Protein 7C5Z (pdb70)

Solvent-accessible surface area: 9183 Å² total

B-factor: mean 30.19, std 15.92, range [15.85, 117.83]

Radius of gyration: 15.95 Å; Cα contacts (8 Å, |Δi|>4): 279; chains: 2; bounding box: 33×40×51 Å

Secondary structure (DSSP, 8-state):
------S---SSSSTT---EEEEETTEEEEEE---TTS-HHHHHHHH--HHHHHHHHHHT---EEEE-SSS-EEEEEESS--/----BSSSSBT---EEEE-SSEEEEEE---TTS-HHHHHHHH--HHHHHHHHHH----EEE--SSS-EEEEEESS---

Nearest PDB structures (foldseek):
  7c5z-assembly1_A  TM=1.012E+00  e=8.396E-15  Sprivivirus cyprinus
  7c5z-assembly1_B  TM=9.737E-01  e=2.352E-12  Sprivivirus cyprinus
  6sgb-assembly1_FT  TM=4.839E-01  e=8.530E-01  Trypanosoma brucei brucei
  6sgb-assembly1_FU  TM=4.066E-01  e=1.021E+00  Trypanosoma brucei brucei
  8qdx-assembly1_C  TM=4.032E-01  e=2.664E+00  Escherichia coli

Sequence (160 aa):
SWEEESTGIDLGFGPGIVPSVSNHEGGTYVRYNGLGNVDPNYKNLISKRSLIGQIGNKYGYDIDLFDYQGDFLEVFLPHKPSSTGIDLGFGPGIVPSVSNHEGGTYVRYNGLGNVDPNYKNLISKRSLIGQIGNKYGYDIDLFDYQGDFLEVFLPHKPSK

Structure (mmCIF, N/CA/C/O backbone):
data_7C5Z
#
_entry.id   7C5Z
#
_cell.length_a   37.900
_cell.length_b   54.110
_cell.length_c   89.890
_cell.angle_alpha   90.000
_cell.angle_beta   90.000
_cell.angle_gamma   90.000
#
_symmetry.space_group_name_H-M   'P 21 21 21'
#
loop_
_entity.id
_entity.type
_entity.pdbx_description
1 polymer Phosphoprotein
2 water water
#
loop_
_atom_site.group_PDB
_atom_site.id
_atom_site.type_symbol
_atom_site.label_atom_id
_atom_site.label_alt_id
_atom_site.label_comp_id
_atom_site.label_asym_id
_atom_site.label_entity_id
_atom_site.label_seq_id
_atom_site.pdbx_PDB_ins_code
_atom_site.Cartn_x
_atom_site.Cartn_y
_atom_site.Cartn_z
_atom_site.occupancy
_atom_site.B_iso_or_equiv
_atom_site.auth_seq_id
_atom_site.auth_comp_id
_atom_site.auth_asym_id
_atom_site.auth_atom_id
_atom_site.pdbx_PDB_model_num
ATOM 1 N N . SER A 1 1 ? 25.77060 50.37059 5.00904 1.000 85.95468 1 SER A N 1
ATOM 2 C CA . SER A 1 1 ? 26.61076 51.52537 4.71573 1.000 88.83044 1 SER A CA 1
ATOM 3 C C . SER A 1 1 ? 26.80907 52.39554 5.95392 1.000 82.31391 1 SER A C 1
ATOM 4 O O . SER A 1 1 ? 27.78014 53.14662 6.04405 1.000 87.45639 1 SER A O 1
ATOM 7 N N . TRP A 1 2 ? 25.88453 52.29028 6.90596 1.000 71.85798 2 TRP A N 1
ATOM 8 C CA . TRP A 1 2 ? 25.89124 53.11192 8.10752 1.000 65.82462 2 TRP A CA 1
ATOM 9 C C . TRP A 1 2 ? 26.15270 52.24670 9.33190 1.000 66.41098 2 TRP A C 1
ATOM 10 O O . TRP A 1 2 ? 25.68071 51.10823 9.41576 1.000 64.49659 2 TRP A O 1
ATOM 21 N N . GLU A 1 3 ? 26.90144 52.80093 10.28244 1.000 69.79122 3 GLU A N 1
ATOM 22 C CA . GLU A 1 3 ? 27.25339 52.09898 11.50924 1.000 75.28343 3 GLU A CA 1
ATOM 23 C C . GLU A 1 3 ? 27.48702 53.12996 12.60357 1.000 70.62206 3 GLU A C 1
ATOM 24 O O . GLU A 1 3 ? 28.17573 54.12986 12.37819 1.000 68.78374 3 GLU A O 1
ATOM 30 N N . GLU A 1 4 ? 26.90382 52.89491 13.77494 1.000 68.87544 4 GLU A N 1
ATOM 31 C CA . GLU A 1 4 ? 27.03309 53.82402 14.88771 1.000 68.62593 4 GLU A CA 1
ATOM 32 C C . GLU A 1 4 ? 28.25981 53.49673 15.74114 1.000 76.54663 4 GLU A C 1
ATOM 33 O O . GLU A 1 4 ? 28.90132 52.45760 15.59227 1.000 76.78182 4 GLU A O 1
ATOM 39 N N . GLU A 1 5 ? 28.58211 54.41620 16.64396 1.000 82.73251 5 GLU A N 1
ATOM 40 C CA . GLU A 1 5 ? 29.65784 54.22310 17.60346 1.000 91.66449 5 GLU A CA 1
ATOM 41 C C . GLU A 1 5 ? 29.31013 53.07242 18.53891 1.000 86.72872 5 GLU A C 1
ATOM 42 O O . GLU A 1 5 ? 28.20901 53.02100 19.09153 1.000 82.69519 5 GLU A O 1
ATOM 48 N N . SER A 1 6 ? 30.24922 52.15593 18.73568 1.000 88.47956 6 SER A N 1
ATOM 49 C CA . SER A 1 6 ? 30.06848 51.07737 19.70728 1.000 89.46750 6 SER A CA 1
ATOM 50 C C . SER A 1 6 ? 31.23527 51.12041 20.68639 1.000 93.02474 6 SER A C 1
ATOM 51 O O . SER A 1 6 ? 32.16089 50.30668 20.61455 1.000 97.58283 6 SER A O 1
ATOM 54 N N . THR A 1 7 ? 31.18512 52.08695 21.60310 1.000 91.26890 7 THR A N 1
ATOM 55 C CA . THR A 1 7 ? 32.21311 52.26104 22.62143 1.000 91.26415 7 THR A CA 1
ATOM 56 C C . THR A 1 7 ? 31.88150 51.56854 23.93561 1.000 79.08556 7 THR A C 1
ATOM 57 O O . THR A 1 7 ? 32.79260 51.06851 24.60351 1.000 79.60582 7 THR A O 1
ATOM 61 N N . GLY A 1 8 ? 30.60945 51.53382 24.32729 1.000 66.66948 8 GLY A N 1
ATOM 62 C CA . GLY A 1 8 ? 30.21495 50.84704 25.54227 1.000 52.57178 8 GLY A CA 1
ATOM 63 C C . GLY A 1 8 ? 29.28317 51.63530 26.44282 1.000 45.81512 8 GLY A C 1
ATOM 64 O O . GLY A 1 8 ? 29.53360 52.80812 26.74023 1.000 39.22075 8 GLY A O 1
ATOM 65 N N . ILE A 1 9 ? 28.20220 50.99256 26.88999 1.000 33.53537 9 ILE A N 1
ATOM 66 C CA . ILE A 1 9 ? 27.26473 51.63053 27.80703 1.000 32.87161 9 ILE A CA 1
ATOM 67 C C . ILE A 1 9 ? 27.91943 51.78427 29.17384 1.000 32.44176 9 ILE A C 1
ATOM 68 O O . ILE A 1 9 ? 28.52660 50.84127 29.69988 1.000 31.60960 9 ILE A O 1
ATOM 73 N N . ASP A 1 10 ? 27.79501 52.97304 29.76207 1.000 30.44940 10 ASP A N 1
ATOM 74 C CA . ASP A 1 10 ? 28.35675 53.25858 31.07924 1.000 29.09664 10 ASP A CA 1
ATOM 75 C C . ASP A 1 10 ? 27.22758 53.21738 32.10446 1.000 31.12665 10 ASP A C 1
ATOM 76 O O . ASP A 1 10 ? 26.31620 54.05112 32.07265 1.000 32.41938 10 ASP A O 1
ATOM 81 N N . LEU A 1 11 ? 27.29096 52.23982 33.00529 1.000 24.82690 11 LEU A N 1
ATOM 82 C CA . LEU A 1 11 ? 26.35712 52.10507 34.11542 1.000 25.31184 11 LEU A CA 1
ATOM 83 C C . LEU A 1 11 ? 26.83786 52.80607 35.37261 1.000 27.40732 11 LEU A C 1
ATOM 84 O O . LEU A 1 11 ? 26.20333 52.67168 36.42231 1.000 29.90299 11 LEU A O 1
ATOM 89 N N . GLY A 1 12 ? 27.95481 53.51982 35.29988 1.000 29.46956 12 GLY A N 1
ATOM 90 C CA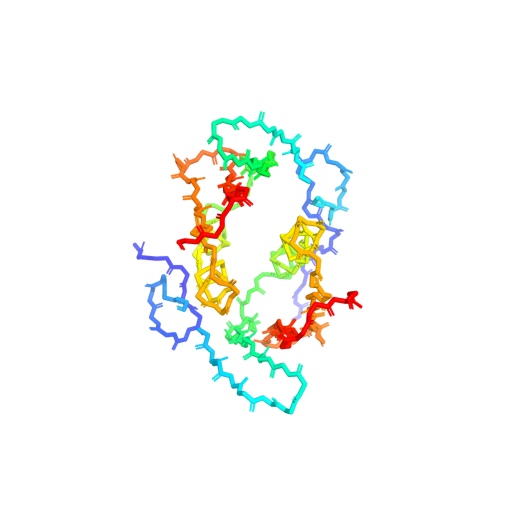 . GLY A 1 12 ? 28.54778 54.15248 36.46615 1.000 29.76061 12 GLY A CA 1
ATOM 91 C C . GLY A 1 12 ? 29.91580 53.62530 36.83197 1.000 32.49652 12 GLY A C 1
ATOM 92 O O . GLY A 1 12 ? 30.52959 54.14730 37.77442 1.000 33.28243 12 GLY A O 1
ATOM 93 N N . PHE A 1 13 ? 30.43958 52.62767 36.12130 1.000 27.44291 13 PHE A N 1
ATOM 94 C CA . PHE A 1 13 ? 31.72361 52.02001 36.45107 1.000 29.48440 13 PHE A CA 1
ATOM 95 C C . PHE A 1 13 ? 32.74295 52.18788 35.33562 1.000 31.55245 13 PHE A C 1
ATOM 96 O O . PHE A 1 13 ? 33.84496 51.63206 35.42561 1.000 35.46267 13 PHE A O 1
ATOM 104 N N . GLY A 1 14 ? 32.40359 52.93018 34.29069 1.000 29.94751 14 GLY A N 1
ATOM 105 C CA . GLY A 1 14 ? 33.23379 53.03472 33.11437 1.000 34.86367 14 GLY A CA 1
ATOM 106 C C . GLY A 1 14 ? 32.56032 52.38930 31.92121 1.000 35.81066 14 GLY A C 1
ATOM 107 O O . GLY A 1 14 ? 31.74803 51.46701 32.06297 1.000 29.00700 14 GLY A O 1
ATOM 108 N N . PRO A 1 15 ? 32.88134 52.86021 30.71701 1.000 35.81092 15 PRO A N 1
ATOM 109 C CA . PRO A 1 15 ? 32.19977 52.34406 29.52000 1.000 32.06660 15 PRO A CA 1
ATOM 110 C C . PRO A 1 15 ? 32.39708 50.84193 29.36249 1.000 34.10425 15 PRO A C 1
ATOM 111 O O . PRO A 1 15 ? 33.51676 50.33189 29.43499 1.000 34.04206 15 PRO A O 1
ATOM 115 N N . GLY A 1 16 ? 31.28518 50.13063 29.17425 1.000 30.34547 16 GLY A N 1
ATOM 116 C CA . GLY A 1 16 ? 31.29358 48.70093 28.94085 1.000 32.21392 16 GLY A CA 1
ATOM 117 C C . GLY A 1 16 ? 31.49080 47.82170 30.16240 1.000 29.95144 16 GLY A C 1
ATOM 118 O O . GLY A 1 16 ? 31.54749 46.59575 30.01300 1.000 34.20470 16 GLY A O 1
ATOM 119 N N . ILE A 1 17 ? 31.58777 48.38674 31.35905 1.000 26.72815 17 ILE A N 1
ATOM 120 C CA . ILE A 1 17 ? 31.88418 47.60784 32.55968 1.000 28.60223 17 ILE A CA 1
ATOM 121 C C . ILE A 1 17 ? 30.59801 47.33576 33.32956 1.000 24.79808 17 ILE A C 1
ATOM 122 O O . ILE A 1 17 ? 29.74562 48.22051 33.48575 1.000 26.01871 17 ILE A O 1
ATOM 127 N N . VAL A 1 18 ? 30.46559 46.10860 33.82545 1.000 24.89913 18 VAL A N 1
ATOM 128 C CA . VAL A 1 18 ? 29.36004 45.70440 34.68450 1.000 24.45768 18 VAL A CA 1
ATOM 129 C C . VAL A 1 18 ? 29.94931 45.31364 36.03046 1.000 23.70508 18 VAL A C 1
ATOM 130 O O . VAL A 1 18 ? 30.85576 44.47380 36.08956 1.000 28.87040 18 VAL A O 1
ATOM 142 N N . PRO A 1 20 ? 28.84323 44.13081 40.07408 1.000 19.94248 20 PRO A N 1
ATOM 143 C CA . PRO A 1 20 ? 27.84759 43.77558 41.08858 1.000 23.14608 20 PRO A CA 1
ATOM 144 C C . PRO A 1 20 ? 28.18535 44.39125 42.44012 1.000 19.93540 20 PRO A C 1
ATOM 145 O O . PRO A 1 20 ? 29.32375 44.77512 42.70156 1.000 20.89268 20 PRO A O 1
ATOM 149 N N . SER A 1 21 ? 27.15676 44.51533 43.28285 1.000 19.06839 21 SER A N 1
ATOM 150 C CA . SER A 1 21 ? 27.29043 44.88815 44.68886 1.000 20.18651 21 SER A CA 1
ATOM 151 C C . SER A 1 21 ? 26.74284 43.72144 45.49690 1.000 19.84978 21 SER A C 1
ATOM 152 O O . SER A 1 21 ? 25.60820 43.29330 45.26780 1.000 21.46317 21 SER A O 1
ATOM 155 N N . VAL A 1 22 ? 27.54815 43.18592 46.41298 1.000 17.08522 22 VAL A N 1
ATOM 156 C CA . VAL A 1 22 ? 27.25613 41.91321 47.06379 1.000 17.43582 22 VAL A CA 1
ATOM 157 C C . VAL A 1 22 ? 27.03730 42.13080 48.55689 1.000 20.12287 22 VAL A C 1
ATOM 158 O O . VAL A 1 22 ? 27.87779 42.73540 49.23668 1.000 19.98446 22 VAL A O 1
ATOM 162 N N . SER A 1 23 ? 25.93212 41.60722 49.07892 1.000 18.67952 23 SER A N 1
ATOM 163 C CA . SER A 1 23 ? 25.66161 41.66964 50.51197 1.000 18.52936 23 SER A CA 1
ATOM 164 C C . SER A 1 23 ? 25.08194 40.34089 50.96961 1.000 21.11379 23 SER A C 1
ATOM 165 O O . SER A 1 23 ? 24.69749 39.49560 50.15808 1.000 21.52537 23 SER A O 1
ATOM 168 N N . ASN A 1 24 ? 25.01292 40.15373 52.28957 1.000 21.54791 24 ASN A N 1
ATOM 169 C CA . ASN A 1 24 ? 24.49301 38.92320 52.86568 1.000 21.44243 24 ASN A CA 1
ATOM 170 C C . ASN A 1 24 ? 23.41647 39.26985 53.87454 1.000 24.17097 24 ASN A C 1
ATOM 171 O O . ASN A 1 24 ? 23.62484 40.12232 54.74288 1.000 27.71424 24 ASN A O 1
ATOM 176 N N . HIS A 1 25 ? 22.26088 38.62512 53.73308 1.000 23.70198 25 HIS A N 1
ATOM 177 C CA . HIS A 1 25 ? 21.12248 38.88233 54.60498 1.000 31.80617 25 HIS A CA 1
ATOM 178 C C . HIS A 1 25 ? 20.40608 37.57310 54.89695 1.000 40.14263 25 HIS A C 1
ATOM 179 O O . HIS A 1 25 ? 21.03292 36.50754 54.90318 1.000 43.81629 25 HIS A O 1
ATOM 186 N N . GLU A 1 26 ? 19.09288 37.65596 55.12714 1.000 45.92358 26 GLU A N 1
ATOM 187 C CA . GLU A 1 26 ? 18.23692 36.52670 55.47986 1.000 41.78193 26 GLU A CA 1
ATOM 188 C C . GLU A 1 26 ? 18.42057 35.30981 54.57947 1.000 32.33152 26 GLU A C 1
ATOM 189 O O . GLU A 1 26 ? 17.70406 35.15248 53.58508 1.000 45.23304 26 GLU A O 1
ATOM 195 N N . GLY A 1 27 ? 19.35729 34.43353 54.92855 1.000 28.14855 27 GLY A N 1
ATOM 196 C CA . GLY A 1 27 ? 19.45090 33.14716 54.26955 1.000 28.91421 27 GLY A CA 1
ATOM 197 C C . GLY A 1 27 ? 20.17834 33.12187 52.94269 1.000 25.35243 27 GLY A C 1
ATOM 198 O O . GLY A 1 27 ? 20.18751 32.07068 52.28498 1.000 24.11437 27 GLY A O 1
ATOM 199 N N . GLY A 1 28 ? 20.78768 34.22642 52.51952 1.000 25.09319 28 GLY A N 1
ATOM 200 C CA . GLY A 1 28 ? 21.54215 34.14093 51.28113 1.000 20.74930 28 GLY A CA 1
ATOM 201 C C . GLY A 1 28 ? 22.35093 35.38738 50.98692 1.000 20.24915 28 GLY A C 1
ATOM 202 O O . GLY A 1 28 ? 22.39709 36.34277 51.76685 1.000 21.62514 28 GLY A O 1
ATOM 203 N N . THR A 1 29 ? 23.00528 35.34067 49.83573 1.000 19.67572 29 THR A N 1
ATOM 204 C CA . THR A 1 29 ? 23.76023 36.45595 49.29183 1.000 17.24127 29 THR A CA 1
ATOM 205 C C . THR A 1 29 ? 22.91118 37.16233 48.24784 1.000 19.18489 29 THR A C 1
ATOM 206 O O . THR A 1 29 ? 22.33556 36.51293 47.36411 1.000 19.80161 29 THR A O 1
ATOM 210 N N . TYR A 1 30 ? 22.84558 38.48165 48.34186 1.000 17.52950 30 TYR A N 1
ATOM 211 C CA . TYR A 1 30 ? 22.15279 39.29028 47.35125 1.000 16.52626 30 TYR A CA 1
ATOM 212 C C . TYR A 1 30 ? 23.17855 39.97318 46.46131 1.000 18.92728 30 TYR A C 1
ATOM 213 O O . TYR A 1 30 ? 24.12020 40.60504 46.96434 1.000 19.78046 30 TYR A O 1
ATOM 222 N N . VAL A 1 31 ? 22.99062 39.84867 45.14890 1.000 16.89932 31 VAL A N 1
ATOM 223 C CA . VAL A 1 31 ? 23.88814 40.41600 44.14552 1.000 15.85352 31 VAL A CA 1
ATOM 224 C C . VAL A 1 31 ? 23.08264 41.44599 43.37038 1.000 19.21742 31 VAL A C 1
ATOM 225 O O . VAL A 1 31 ? 22.18525 41.07488 42.60387 1.000 20.32449 31 VAL A O 1
ATOM 229 N N . ARG A 1 32 ? 23.39056 42.72599 43.55967 1.000 16.78688 32 ARG A N 1
ATOM 230 C CA . ARG A 1 32 ? 22.61994 43.80135 42.95490 1.000 17.38789 32 ARG A CA 1
ATOM 231 C C . ARG A 1 32 ? 23.41009 44.46733 41.83844 1.000 19.24720 32 ARG A C 1
ATOM 232 O O . ARG A 1 32 ? 24.55632 44.89236 42.04519 1.000 19.47583 32 ARG A O 1
ATOM 240 N N . TYR A 1 33 ? 22.79213 44.56221 40.66602 1.000 16.69584 33 TYR A N 1
ATOM 241 C CA . TYR A 1 33 ? 23.34098 45.25060 39.49450 1.000 16.04826 33 TYR A CA 1
ATOM 242 C C . TYR A 1 33 ? 22.66650 46.61631 39.40349 1.000 18.88975 33 TYR A C 1
ATOM 243 O O . TYR A 1 33 ? 21.52646 46.72629 38.94697 1.000 19.04931 33 TYR A O 1
ATOM 252 N N . ASN A 1 34 ? 23.37897 47.65333 39.83795 1.000 18.39490 34 ASN A N 1
ATOM 253 C CA . ASN A 1 34 ? 22.88019 49.02193 39.84727 1.000 18.63970 34 ASN A CA 1
ATOM 254 C C . ASN A 1 34 ? 23.22204 49.74168 38.54970 1.000 19.33372 34 ASN A C 1
ATOM 255 O O . ASN A 1 34 ? 23.97394 49.24953 37.70481 1.000 20.70360 34 ASN A O 1
ATOM 260 N N . GLY A 1 35 ? 22.65491 50.92965 38.40070 1.000 21.04433 35 GLY A N 1
ATOM 261 C CA . GLY A 1 35 ? 23.04263 51.80475 37.30950 1.000 21.64570 35 GLY A CA 1
ATOM 262 C C . GLY A 1 35 ? 22.31200 51.59438 36.00623 1.000 21.82386 35 GLY A C 1
ATOM 263 O O . GLY A 1 35 ? 22.80816 52.03045 34.95919 1.000 21.24708 35 GLY A O 1
ATOM 264 N N . LEU A 1 36 ? 21.13884 50.96685 36.03286 1.000 20.97145 36 LEU A N 1
ATOM 265 C CA . LEU A 1 36 ? 20.41285 50.58837 34.82692 1.000 22.13600 36 LEU A CA 1
ATOM 266 C C . LEU A 1 36 ? 19.33518 51.59121 34.43576 1.000 22.26249 36 LEU A C 1
ATOM 267 O O . LEU A 1 36 ? 18.55442 51.31008 33.52210 1.000 22.26709 36 LEU A O 1
ATOM 272 N N . GLY A 1 37 ? 19.29392 52.76034 35.07968 1.000 22.07649 37 GLY A N 1
ATOM 273 C CA . GLY A 1 37 ? 18.20673 53.69964 34.82795 1.000 25.19982 37 GLY A CA 1
ATOM 274 C C . GLY A 1 37 ? 18.12949 54.21757 33.39873 1.000 26.46222 37 GLY A C 1
ATOM 275 O O . GLY A 1 37 ? 17.03952 54.53655 32.91198 1.000 28.14641 37 GLY A O 1
ATOM 276 N N . ASN A 1 38 ? 19.26348 54.32557 32.71118 1.000 24.02338 38 ASN A N 1
ATOM 277 C CA . ASN A 1 38 ? 19.27262 54.86020 31.35206 1.000 28.43057 38 ASN A CA 1
ATOM 278 C C . ASN A 1 38 ? 19.40962 53.77856 30.28237 1.000 27.84568 38 ASN A C 1
ATOM 279 O O . ASN A 1 38 ? 19.53583 54.09886 29.09292 1.000 30.62079 38 ASN A O 1
ATOM 284 N N . VAL A 1 39 ? 19.36510 52.50831 30.67733 1.000 24.66808 39 VAL A N 1
ATOM 285 C CA . VAL A 1 39 ? 19.34392 51.40524 29.72488 1.000 25.38003 39 VAL A CA 1
ATOM 286 C C . VAL A 1 39 ? 18.00547 51.40615 28.99377 1.000 25.59159 39 VAL A C 1
ATOM 287 O O . VAL A 1 39 ? 16.94643 51.59565 29.60887 1.000 27.51323 39 VAL A O 1
ATOM 291 N N . ASP A 1 40 ? 18.04831 51.22068 27.67117 1.000 22.63357 40 ASP A N 1
ATOM 292 C CA . ASP A 1 40 ? 16.83685 51.04752 26.87913 1.000 21.29503 40 ASP A CA 1
ATOM 293 C C . ASP A 1 40 ? 15.92855 50.01876 27.55803 1.000 23.46638 40 ASP A C 1
ATOM 294 O O . ASP A 1 40 ? 16.35634 48.87617 27.77776 1.000 21.42754 40 ASP A O 1
ATOM 299 N N . PRO A 1 41 ? 14.69081 50.37850 27.91193 1.000 22.26149 41 PRO A N 1
ATOM 300 C CA . PRO A 1 41 ? 13.87147 49.44351 28.70639 1.000 23.52040 41 PRO A CA 1
ATOM 301 C C . PRO A 1 41 ? 13.54533 48.16192 27.96900 1.000 23.55079 41 PRO A C 1
ATOM 302 O O . PRO A 1 41 ? 13.35067 47.12086 28.61058 1.000 24.14963 41 PRO A O 1
ATOM 306 N N . ASN A 1 42 ? 13.48588 48.19471 26.63610 1.000 22.24112 42 ASN A N 1
ATOM 307 C CA . ASN A 1 42 ? 13.31235 46.96216 25.87545 1.000 23.74783 42 ASN A CA 1
ATOM 308 C C . ASN A 1 42 ? 14.47272 46.00476 26.11189 1.000 23.22143 42 ASN A C 1
ATOM 309 O O . ASN A 1 42 ? 14.27100 44.79436 26.25279 1.000 21.08909 42 ASN A O 1
ATOM 314 N N . TYR A 1 43 ? 15.69378 46.52425 26.17142 1.000 21.82999 43 TYR A N 1
ATOM 315 C CA . TYR A 1 43 ? 16.82754 45.65342 26.44335 1.000 17.96650 43 TYR A CA 1
ATOM 316 C C . TYR A 1 43 ? 16.95161 45.30628 27.92055 1.000 21.19483 43 TYR A C 1
ATOM 317 O O . TYR A 1 43 ? 17.41008 44.20772 28.24983 1.000 19.35022 43 TYR A O 1
ATOM 326 N N . LYS A 1 44 ? 16.57017 46.21042 28.82125 1.000 19.96986 44 LYS A N 1
ATOM 327 C CA . LYS A 1 44 ? 16.55402 45.84121 30.23128 1.000 21.05125 44 LYS A CA 1
ATOM 328 C C . LYS A 1 44 ? 15.62107 44.66103 30.47099 1.000 20.13051 44 LYS A C 1
ATOM 329 O O . LYS A 1 44 ? 15.97627 43.72077 31.20050 1.000 18.21335 44 LYS A O 1
ATOM 335 N N . ASN A 1 45 ? 14.43747 44.67862 29.85096 1.000 22.13357 45 ASN A N 1
ATOM 336 C CA . ASN A 1 45 ? 13.50298 43.56696 30.00580 1.000 20.53489 45 ASN A CA 1
ATOM 337 C C . ASN A 1 45 ? 14.05568 42.27508 29.40157 1.000 20.62022 45 ASN A C 1
ATOM 338 O O . ASN A 1 45 ? 13.86271 41.18817 29.96927 1.000 19.26550 45 ASN A O 1
ATOM 343 N N . LEU A 1 46 ? 14.74349 42.36542 28.26060 1.000 19.14178 46 LEU A N 1
ATOM 344 C CA . LEU A 1 46 ? 15.36137 41.18231 27.66976 1.000 17.95235 46 LEU A CA 1
ATOM 345 C C . LEU A 1 46 ? 16.42549 40.61746 28.59614 1.000 20.71965 46 LEU A C 1
ATOM 346 O O . LEU A 1 46 ? 16.46434 39.40590 28.85058 1.000 19.18572 46 LEU A O 1
ATOM 351 N N . ILE A 1 47 ? 17.27275 41.48565 29.13873 1.000 17.74826 47 ILE A N 1
ATOM 352 C CA . ILE A 1 47 ? 18.32094 41.03055 30.04837 1.000 20.99419 47 ILE A CA 1
ATOM 353 C C . ILE A 1 47 ? 17.71447 40.36719 31.27725 1.000 20.57713 47 ILE A C 1
ATOM 354 O O . ILE A 1 47 ? 18.19037 39.31698 31.72923 1.000 18.33305 47 ILE A O 1
ATOM 359 N N . SER A 1 48 ? 16.64829 40.95330 31.82620 1.000 18.23988 48 SER A N 1
ATOM 360 C CA . SER A 1 48 ? 15.99067 40.36522 32.98012 1.000 18.25815 48 SER A CA 1
ATOM 361 C C . SER A 1 48 ? 15.46789 38.97123 32.65474 1.000 18.76866 48 SER A C 1
ATOM 362 O O . SER A 1 48 ? 15.64490 38.03931 33.45156 1.000 18.28187 48 SER A O 1
ATOM 365 N N . LYS A 1 49 ? 14.88777 38.79529 31.45947 1.000 18.48332 49 LYS A N 1
ATOM 366 C CA . LYS A 1 49 ? 14.32142 37.50157 31.08462 1.000 17.72675 49 LYS A CA 1
ATOM 367 C C . LYS A 1 49 ? 15.41397 36.47096 30.82506 1.000 18.62229 49 LYS A C 1
ATOM 368 O O . LYS A 1 49 ? 15.25924 35.29248 31.17360 1.000 19.59566 49 LYS A O 1
ATOM 390 N N . ARG A 1 52 ? 16.69125 35.50242 34.27281 1.000 17.80742 52 ARG A N 1
ATOM 391 C CA . ARG A 1 52 ? 15.74882 34.61905 34.95100 1.000 18.26593 52 ARG A CA 1
ATOM 392 C C . ARG A 1 52 ? 15.81729 33.20180 34.38906 1.000 21.79592 52 ARG A C 1
ATOM 393 O O . ARG A 1 52 ? 15.79644 32.22043 35.15103 1.000 19.99237 52 ARG A O 1
ATOM 401 N N . SER A 1 53 ? 15.94200 33.07650 33.06480 1.000 18.38404 53 SER A N 1
ATOM 402 C CA . SER A 1 53 ? 16.05363 31.76184 32.43940 1.000 20.59988 53 SER A CA 1
ATOM 403 C C . SER A 1 53 ? 17.33686 31.06772 32.87920 1.000 21.22746 53 SER A C 1
ATOM 404 O O . SER A 1 53 ? 17.32707 29.89180 33.27141 1.000 19.63078 53 SER A O 1
ATOM 407 N N . LEU A 1 54 ? 18.45278 31.78913 32.84239 1.000 17.44555 54 LEU A N 1
ATOM 408 C CA . LEU A 1 54 ? 19.73409 31.18187 33.17458 1.000 20.09397 54 LEU A CA 1
ATOM 409 C C . LEU A 1 54 ? 19.78793 30.74878 34.63464 1.000 20.78333 54 LEU A C 1
ATOM 410 O O . LEU A 1 54 ? 20.24264 29.64109 34.93638 1.000 19.92063 54 LEU A O 1
ATOM 415 N N . ILE A 1 55 ? 19.35328 31.60736 35.56717 1.000 18.94279 55 ILE A N 1
ATOM 416 C CA . ILE A 1 55 ? 19.40553 31.19061 36.97340 1.000 19.56146 55 ILE A CA 1
ATOM 417 C C . ILE A 1 55 ? 18.44107 30.03732 37.23122 1.000 21.79701 55 ILE A C 1
ATOM 418 O O . ILE A 1 55 ? 18.65068 29.24139 38.15379 1.000 22.17537 55 ILE A O 1
ATOM 423 N N . GLY A 1 56 ? 17.36867 29.92729 36.44643 1.000 20.36768 56 GLY A N 1
ATOM 424 C CA . GLY A 1 56 ? 16.50399 28.76301 36.56111 1.000 23.31834 56 GLY A CA 1
ATOM 425 C C . GLY A 1 56 ? 17.21493 27.48040 36.16301 1.000 20.28698 56 GLY A C 1
ATOM 426 O O . GLY A 1 56 ? 17.09574 26.45515 36.84395 1.000 21.79896 56 GLY A O 1
ATOM 427 N N . GLN A 1 57 ? 17.97754 27.52589 35.07409 1.000 19.53695 57 GLN A N 1
ATOM 428 C CA . GLN A 1 57 ? 18.73960 26.36446 34.63781 1.000 19.08409 57 GLN A CA 1
ATOM 429 C C . GLN A 1 57 ? 19.82481 26.02274 35.63973 1.000 21.38437 57 GLN A C 1
ATOM 430 O O . GLN A 1 57 ? 20.04162 24.84828 35.95415 1.000 20.66473 57 GLN A O 1
ATOM 436 N N . ILE A 1 58 ? 20.51087 27.03865 36.16325 1.000 18.88270 58 ILE A N 1
ATOM 437 C CA . ILE A 1 58 ? 21.59407 26.79534 37.10951 1.000 19.51454 58 ILE A CA 1
ATOM 438 C C . ILE A 1 58 ? 21.04342 26.27042 38.43082 1.000 20.63959 58 ILE A C 1
ATOM 439 O O . ILE A 1 58 ? 21.57613 25.31179 39.00679 1.000 21.68948 58 ILE A O 1
ATOM 444 N N . GLY A 1 59 ? 19.98214 26.89433 38.94442 1.000 20.04252 59 GLY A N 1
ATOM 445 C CA . GLY A 1 59 ? 19.41104 26.43702 40.20495 1.000 18.62542 59 GLY A CA 1
ATOM 446 C C . GLY A 1 59 ? 18.84613 25.03154 40.10761 1.000 24.00286 59 GLY A C 1
ATOM 447 O O . GLY A 1 59 ? 18.95417 24.24006 41.05268 1.000 26.21505 59 GLY A O 1
ATOM 448 N N . ASN A 1 60 ? 18.25463 24.69477 38.95923 1.000 23.97472 60 ASN A N 1
ATOM 449 C CA . ASN A 1 60 ? 17.75671 23.33341 38.75661 1.000 26.28931 60 ASN A CA 1
ATOM 450 C C . ASN A 1 60 ? 18.89777 22.32635 38.76844 1.000 26.24090 60 ASN A C 1
ATOM 451 O O . ASN A 1 60 ? 18.79717 21.26325 39.39849 1.000 27.44847 60 ASN A O 1
ATOM 456 N N . LYS A 1 61 ? 19.98793 22.63614 38.06954 1.000 21.87519 61 LYS A N 1
ATOM 457 C CA . LYS A 1 61 ? 21.08727 21.68289 37.95761 1.000 20.96132 61 LYS A CA 1
ATOM 458 C C . LYS A 1 61 ? 21.76809 21.46451 39.29997 1.000 23.69565 61 LYS A C 1
ATOM 459 O O . LYS A 1 61 ? 22.02116 20.32424 39.69721 1.000 25.94704 61 LYS A O 1
ATOM 465 N N . TYR A 1 62 ? 22.07816 22.54354 40.01358 1.000 21.46089 62 TYR A N 1
ATOM 466 C CA . TYR A 1 62 ? 22.91385 22.44193 41.20208 1.000 20.92159 62 TYR A CA 1
ATOM 467 C C . TYR A 1 62 ? 22.11635 22.35495 42.49980 1.000 22.54552 62 TYR A C 1
ATOM 468 O O . TYR A 1 62 ? 22.71178 22.11459 43.55844 1.000 27.22054 62 TYR A O 1
ATOM 477 N N . GLY A 1 63 ? 20.80212 22.54581 42.44787 1.000 21.38177 63 GLY A N 1
ATOM 478 C CA . GLY A 1 63 ? 19.95046 22.34308 43.60471 1.000 23.55391 63 GLY A CA 1
ATOM 479 C C . GLY A 1 63 ? 19.85758 23.50409 44.57143 1.000 23.79442 63 GLY A C 1
ATOM 480 O O . GLY A 1 63 ? 19.80524 23.28726 45.79058 1.000 26.03339 63 GLY A O 1
ATOM 481 N N . TYR A 1 64 ? 19.81574 24.73923 44.05894 1.000 21.73065 64 TYR A N 1
ATOM 482 C CA . TYR A 1 64 ? 19.63689 25.94268 44.85551 1.000 22.32818 64 TYR A CA 1
ATOM 483 C C . TYR A 1 64 ? 18.48024 26.74616 44.28718 1.000 20.49541 64 TYR A C 1
ATOM 484 O O . TYR A 1 64 ? 18.33119 26.83505 43.06299 1.000 24.13524 64 TYR A O 1
ATOM 493 N N . ASP A 1 65 ? 17.67881 27.33367 45.17329 1.000 22.20187 65 ASP A N 1
ATOM 494 C CA . ASP A 1 65 ? 16.53157 28.15580 44.76617 1.000 22.95650 65 ASP A CA 1
ATOM 495 C C . ASP A 1 65 ? 16.98620 29.59535 44.50419 1.000 21.22850 65 ASP A C 1
ATOM 496 O O . ASP A 1 65 ? 16.65036 30.53485 45.22264 1.000 23.59994 65 ASP A O 1
ATOM 501 N N . ILE A 1 66 ? 17.80243 29.75056 43.46153 1.000 21.44122 66 ILE A N 1
ATOM 502 C CA . ILE A 1 66 ? 18.24014 31.08201 43.04058 1.000 19.85512 66 ILE A CA 1
ATOM 503 C C . ILE A 1 66 ? 17.05179 31.84911 42.47807 1.000 19.88373 66 ILE A C 1
ATOM 504 O O . ILE A 1 66 ? 16.23623 31.28727 41.73567 1.000 22.64978 66 ILE A O 1
ATOM 509 N N . ASP A 1 67 ? 16.92922 33.13496 42.83714 1.000 17.06756 67 ASP A N 1
ATOM 510 C CA . ASP A 1 67 ? 15.79527 33.92473 42.35702 1.000 18.73821 67 ASP A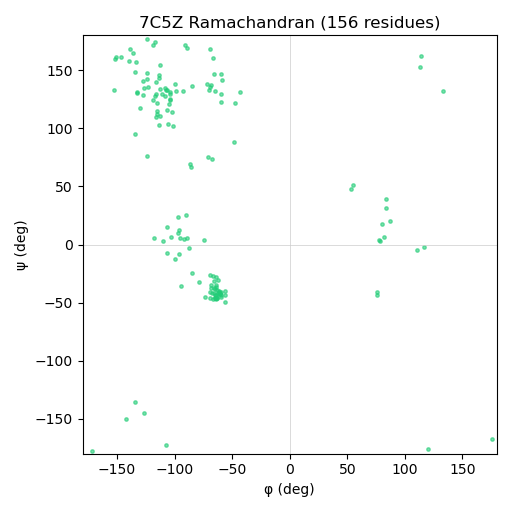 CA 1
ATOM 511 C C . ASP A 1 67 ? 16.24595 35.30326 41.89323 1.000 18.91048 67 ASP A C 1
ATOM 512 O O . ASP A 1 67 ? 17.34538 35.76641 42.20136 1.000 19.90865 67 ASP A O 1
ATOM 517 N N . LEU A 1 68 ? 15.35830 35.96566 41.16123 1.000 19.18232 68 LEU A N 1
ATOM 518 C CA . LEU A 1 68 ? 15.61638 37.27551 40.58762 1.000 17.99138 68 LEU A CA 1
ATOM 519 C C . LEU A 1 68 ? 14.55269 38.24138 41.08063 1.000 19.53055 68 LEU A C 1
ATOM 520 O O . LEU A 1 68 ? 13.36268 37.89827 41.10182 1.000 19.92662 68 LEU A O 1
ATOM 525 N N . PHE A 1 69 ? 14.98382 39.43639 41.48336 1.000 17.32495 69 PHE A N 1
ATOM 526 C CA . PHE A 1 69 ? 14.08625 40.50970 41.90516 1.000 16.94504 69 PHE A CA 1
ATOM 527 C C . PHE A 1 69 ? 14.20847 41.66695 40.92018 1.000 18.77413 69 PHE A C 1
ATOM 528 O O . PHE A 1 69 ? 15.27698 42.28498 40.79847 1.000 18.61242 69 PHE A O 1
ATOM 536 N N . ASP A 1 70 ? 13.11680 41.94367 40.21138 1.000 19.38278 70 ASP A N 1
ATOM 537 C CA . ASP A 1 70 ? 13.05194 42.98180 39.18907 1.000 19.13954 70 ASP A CA 1
ATOM 538 C C . ASP A 1 70 ? 11.82373 43.83102 39.48761 1.000 20.20627 70 ASP A C 1
ATOM 539 O O . ASP A 1 70 ? 10.70641 43.30375 39.51039 1.000 20.39592 70 ASP A O 1
ATOM 544 N N . TYR A 1 71 ? 12.02969 45.12147 39.78273 1.000 17.98489 71 TYR A N 1
ATOM 545 C CA . TYR A 1 71 ? 10.92636 46.03876 40.06260 1.000 18.05622 71 TYR A CA 1
ATOM 546 C C . TYR A 1 71 ? 10.68708 47.01314 38.91821 1.000 21.11503 71 TYR A C 1
ATOM 547 O O . TYR A 1 71 ? 10.00420 48.02700 39.11020 1.000 22.60036 71 TYR A O 1
ATOM 556 N N . GLN A 1 72 ? 11.25042 46.72853 37.73726 1.000 21.13996 72 GLN A N 1
ATOM 557 C CA . GLN A 1 72 ? 11.21562 47.62504 36.58134 1.000 22.45136 72 GLN A CA 1
ATOM 558 C C . GLN A 1 72 ? 11.72315 49.01944 36.94517 1.000 24.78305 72 GLN A C 1
ATOM 559 O O . GLN A 1 72 ? 11.11905 50.04453 36.61115 1.000 28.93149 72 GLN A O 1
ATOM 565 N N . GLY A 1 73 ? 12.86984 49.04672 37.62192 1.000 21.08710 73 GLY A N 1
ATOM 566 C CA . GLY A 1 73 ? 13.52274 50.27472 38.04091 1.000 21.25873 73 GLY A CA 1
ATOM 567 C C . GLY A 1 73 ? 14.96581 50.28546 37.56908 1.000 19.98103 73 GLY A C 1
ATOM 568 O O . GLY A 1 73 ? 15.29379 49.79025 36.48372 1.000 23.96119 73 GLY A O 1
ATOM 569 N N . ASP A 1 74 ? 15.84358 50.86610 38.39010 1.000 19.30397 74 ASP A N 1
ATOM 570 C CA . ASP A 1 74 ? 17.22146 51.07545 37.95787 1.000 20.90318 74 ASP A CA 1
ATOM 571 C C . ASP A 1 74 ? 18.18730 49.98703 38.41743 1.000 21.46793 74 ASP A C 1
ATOM 572 O O . ASP A 1 74 ? 19.40286 50.16787 38.29047 1.000 21.95363 74 ASP A O 1
ATOM 577 N N . PHE A 1 75 ? 17.69408 48.86328 38.92431 1.000 18.44351 75 PHE A N 1
ATOM 578 C CA . PHE A 1 75 ? 18.59094 47.76768 39.27450 1.000 18.33435 75 PHE A CA 1
ATOM 579 C C . PHE A 1 75 ? 17.90313 46.42761 39.03879 1.000 21.24293 75 PHE A C 1
ATOM 580 O O . PHE A 1 75 ? 16.67810 46.33962 38.92450 1.000 18.62058 75 PHE A O 1
ATOM 588 N N . LEU A 1 76 ? 18.72136 45.38229 38.95351 1.000 17.80219 76 LEU A N 1
ATOM 589 C CA . LEU A 1 76 ? 18.27659 43.99195 39.00558 1.000 19.20705 76 LEU A CA 1
ATOM 590 C C . LEU A 1 76 ? 19.03129 43.30712 40.13195 1.000 21.54187 76 LEU A C 1
ATOM 591 O O . LEU A 1 76 ? 20.21459 43.58214 40.34649 1.000 21.14545 76 LEU A O 1
ATOM 596 N N . GLU A 1 77 ? 18.36436 42.41926 40.85699 1.000 17.14219 77 GLU A N 1
ATOM 597 C CA . GLU A 1 77 ? 18.97635 41.80649 42.03027 1.000 17.43553 77 GLU A CA 1
ATOM 598 C C . GLU A 1 77 ? 18.77360 40.29905 42.01219 1.000 21.77719 77 GLU A C 1
ATOM 599 O O . GLU A 1 77 ? 17.65312 39.82246 41.81585 1.000 19.77570 77 GLU A O 1
ATOM 605 N N . VAL A 1 78 ? 19.85263 39.54595 42.21264 1.000 17.75030 78 VAL A N 1
ATOM 606 C CA . VAL A 1 78 ? 19.80343 38.08665 42.24730 1.000 17.43053 78 VAL A CA 1
ATOM 60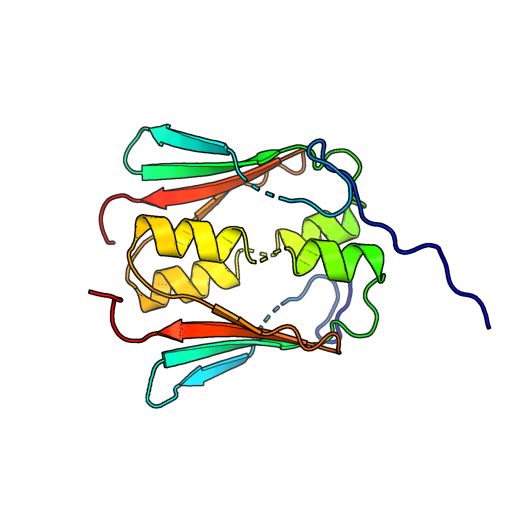7 C C . VAL A 1 78 ? 20.00735 37.62382 43.68643 1.000 20.00345 78 VAL A C 1
ATOM 608 O O . VAL A 1 78 ? 20.88320 38.14294 44.38904 1.000 20.35582 78 VAL A O 1
ATOM 612 N N . PHE A 1 79 ? 19.18158 36.67123 44.13333 1.000 17.35478 79 PHE A N 1
ATOM 613 C CA . PHE A 1 79 ? 19.31274 36.06517 45.45626 1.000 16.35851 79 PHE A CA 1
ATOM 614 C C . PHE A 1 79 ? 19.92272 34.67321 45.32875 1.000 16.72586 79 PHE A C 1
ATOM 615 O O . PHE A 1 79 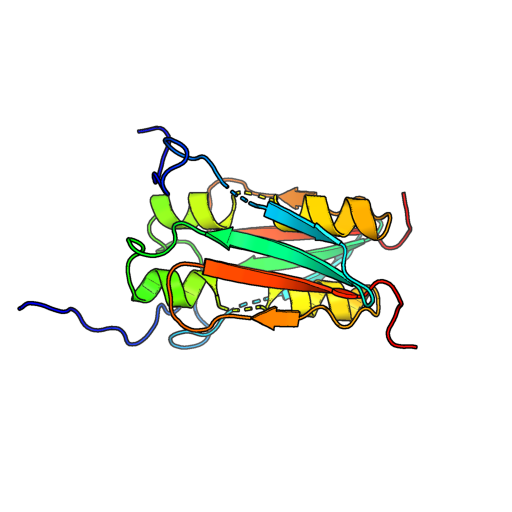? 19.40173 33.81675 44.60220 1.000 18.15047 79 PHE A O 1
ATOM 623 N N . LEU A 1 80 ? 21.02811 34.45891 46.03219 1.000 16.70830 80 LEU A N 1
ATOM 624 C CA . LEU A 1 80 ? 21.72670 33.17801 46.03850 1.000 17.38315 80 LEU A CA 1
ATOM 625 C C . LEU A 1 80 ? 21.61990 32.56744 47.43174 1.000 19.59696 80 LEU A C 1
ATOM 626 O O . LEU A 1 80 ? 22.32945 32.99729 48.35054 1.000 18.65987 80 LEU A O 1
ATOM 631 N N . PRO A 1 81 ? 20.76225 31.57295 47.65268 1.000 18.07551 81 PRO A N 1
ATOM 632 C CA . PRO A 1 81 ? 20.60158 31.03745 49.01341 1.000 19.48151 81 PRO A CA 1
ATOM 633 C C . PRO A 1 81 ? 21.86390 30.34589 49.51611 1.000 21.00809 81 PRO A C 1
ATOM 634 O O . PRO A 1 81 ? 22.60983 29.72804 48.74999 1.000 19.96113 81 PRO A O 1
ATOM 638 N N . HIS A 1 82 ? 22.09240 30.45578 50.83657 1.000 22.22880 82 HIS A N 1
ATOM 639 C CA . HIS A 1 82 ? 23.24473 29.78180 51.42825 1.000 23.72188 82 HIS A CA 1
ATOM 640 C C . HIS A 1 82 ? 23.09564 28.26766 51.34637 1.000 23.47282 82 HIS A C 1
ATOM 641 O O . HIS A 1 82 ? 24.07819 27.55310 51.12261 1.000 26.05935 82 HIS A O 1
ATOM 648 N N . LYS A 1 83 ? 21.87476 27.76592 51.52320 1.000 26.24839 83 LYS A N 1
ATOM 649 C CA . LYS A 1 83 ? 21.67222 26.32608 51.64361 1.000 29.69414 83 LYS A CA 1
ATOM 650 C C . LYS A 1 83 ? 20.89478 25.77631 50.45251 1.000 29.07475 83 LYS A C 1
ATOM 651 O O . LYS A 1 83 ? 20.13684 26.50695 49.81125 1.000 26.85815 83 LYS A O 1
ATOM 657 N N . PRO A 1 84 ? 21.06194 24.49490 50.13337 1.000 28.11066 84 PRO A N 1
ATOM 658 C CA . PRO A 1 84 ? 20.35917 23.91492 48.98264 1.000 27.53031 84 PRO A CA 1
ATOM 659 C C . PRO A 1 84 ? 18.86484 23.80114 49.23889 1.000 30.70440 84 PRO A C 1
ATOM 660 O O . PRO A 1 84 ? 18.37106 23.94474 50.36151 1.000 32.22487 84 PRO A O 1
ATOM 664 N N . SER A 1 85 ? 18.13639 23.51323 48.16601 1.000 27.92188 85 SER A N 1
ATOM 665 C CA . SER A 1 85 ? 16.67860 23.42639 48.25501 1.000 30.63736 85 SER A CA 1
ATOM 666 C C . SER A 1 85 ? 16.25617 22.25182 49.13110 1.000 32.42808 85 SER A C 1
ATOM 667 O O . SER A 1 85 ? 16.91875 21.21907 49.13408 1.000 36.94633 85 SER A O 1
ATOM 670 N N . SER B 1 6 ? 3.55948 46.39709 22.53164 1.000 85.61667 6 SER B N 1
ATOM 671 C CA . SER B 1 6 ? 4.58189 45.40594 22.22081 1.000 79.85807 6 SER B CA 1
ATOM 672 C C . SER B 1 6 ? 4.93346 44.57314 23.44683 1.000 73.66220 6 SER B C 1
ATOM 673 O O . SER B 1 6 ? 5.28973 45.11624 24.49148 1.000 74.57570 6 SER B O 1
ATOM 676 N N . THR B 1 7 ? 4.82870 43.24940 23.31472 1.000 68.88116 7 THR B N 1
ATOM 677 C CA . THR B 1 7 ? 5.25182 42.35769 24.38871 1.000 63.95918 7 THR B CA 1
ATOM 678 C C . THR B 1 7 ? 6.77245 42.25482 24.49790 1.000 54.40402 7 THR B C 1
ATOM 679 O O . THR B 1 7 ? 7.27002 41.47674 25.32176 1.000 52.43805 7 THR B O 1
ATOM 683 N N . GLY B 1 8 ? 7.52014 43.01206 23.70243 1.000 41.10177 8 GLY B N 1
ATOM 684 C CA . GLY B 1 8 ? 8.95496 43.12662 23.87248 1.000 32.23481 8 GLY B CA 1
ATOM 685 C C . GLY B 1 8 ? 9.72345 42.66105 22.65297 1.000 26.17817 8 GLY B C 1
ATOM 686 O O . GLY B 1 8 ? 9.15984 42.30356 21.61275 1.000 28.50767 8 GLY B O 1
ATOM 687 N N . ILE B 1 9 ? 11.05015 42.66741 22.80280 1.000 23.73282 9 ILE B N 1
ATOM 688 C CA . ILE B 1 9 ? 11.93934 42.33195 21.69811 1.000 23.11718 9 ILE B CA 1
ATOM 689 C C . ILE B 1 9 ? 11.65139 40.93143 21.18254 1.000 22.45846 9 ILE B C 1
ATOM 690 O O . ILE B 1 9 ? 11.36450 40.00152 21.95193 1.000 24.42906 9 ILE B O 1
ATOM 695 N N . ASP B 1 10 ? 11.72387 40.77507 19.86310 1.000 21.46210 10 ASP B N 1
ATOM 696 C CA . ASP B 1 10 ? 11.52520 39.48827 19.20882 1.000 24.05779 10 ASP B CA 1
ATOM 697 C C . ASP B 1 10 ? 12.87835 38.98920 18.72995 1.000 25.40446 10 ASP B C 1
ATOM 698 O O . ASP B 1 10 ? 13.50705 39.62238 17.87237 1.000 25.56066 10 ASP B O 1
ATOM 703 N N . LEU B 1 11 ? 13.32498 37.86349 19.29538 1.000 23.01529 11 LEU B N 1
ATOM 704 C CA . LEU B 1 11 ? 14.55814 37.19322 18.90884 1.000 25.79702 11 LEU B CA 1
ATOM 705 C C . LEU B 1 11 ? 14.32442 36.07037 17.90660 1.000 29.46039 11 LEU B C 1
ATOM 706 O O . LEU B 1 11 ? 15.26393 35.33511 17.58503 1.000 33.99213 11 LEU B O 1
ATOM 711 N N . GLY B 1 12 ? 13.09399 35.90980 17.42759 1.000 29.33709 12 GLY B N 1
ATOM 712 C CA . GLY B 1 12 ? 12.73085 34.80056 16.56795 1.000 31.46510 12 GLY B CA 1
ATOM 713 C C . GLY B 1 12 ? 11.81272 33.78095 17.20885 1.000 34.97625 12 GLY B C 1
ATOM 714 O O . GLY B 1 12 ? 11.38670 32.84442 16.52239 1.000 36.69559 12 GLY B O 1
ATOM 715 N N . PHE B 1 13 ? 11.49917 33.91889 18.49769 1.000 30.83305 13 PHE B N 1
ATOM 716 C CA . PHE B 1 13 ? 10.57450 33.02515 19.17914 1.000 31.88143 13 PHE B CA 1
ATOM 717 C C . PHE B 1 13 ? 9.25740 33.69948 19.52830 1.000 30.36190 13 PHE B C 1
ATOM 718 O O . PHE B 1 13 ? 8.39944 33.07225 20.16113 1.000 35.81426 13 PHE B O 1
ATOM 726 N N . GLY B 1 14 ? 9.07553 34.95835 19.14174 1.000 32.79279 14 GLY B N 1
ATOM 727 C CA . GLY B 1 14 ? 7.89069 35.70040 19.49708 1.000 30.71767 14 GLY B CA 1
ATOM 728 C C . GLY B 1 14 ? 8.22781 36.85598 20.41422 1.000 29.76671 14 GLY B C 1
ATOM 729 O O . GLY B 1 14 ? 9.30399 36.90686 21.01781 1.000 26.74009 14 GLY B O 1
ATOM 730 N N . PRO B 1 15 ? 7.31032 37.81359 20.52778 1.000 30.42299 15 PRO B N 1
ATOM 731 C CA . PRO B 1 15 ? 7.56741 39.00702 21.34914 1.000 31.24650 15 PRO B CA 1
ATOM 732 C C . PRO B 1 15 ? 7.84305 38.64820 22.80058 1.000 31.14688 15 PRO B C 1
ATOM 733 O O . PRO B 1 15 ? 7.02654 38.00615 23.47093 1.000 31.75094 15 PRO B O 1
ATOM 737 N N . GLY B 1 16 ? 9.00700 39.07299 23.28447 1.000 23.75154 16 GLY B N 1
ATOM 738 C CA . GLY B 1 16 ? 9.38001 38.91331 24.67042 1.000 27.49348 16 GLY B CA 1
ATOM 739 C C . GLY B 1 16 ? 9.84030 37.52810 25.05912 1.000 26.21613 16 GLY B C 1
ATOM 740 O O . GLY B 1 16 ? 10.11085 37.30169 26.24364 1.000 28.90453 16 GLY B O 1
ATOM 741 N N . ILE B 1 17 ? 9.95062 36.60196 24.11311 1.000 27.05339 17 ILE B N 1
ATOM 742 C CA . ILE B 1 17 ? 10.24386 35.20839 24.43804 1.000 26.52738 17 ILE B CA 1
ATOM 743 C C . ILE B 1 17 ? 11.74657 34.98068 24.38985 1.000 26.17389 17 ILE B C 1
ATOM 744 O O . ILE B 1 17 ? 12.42247 35.38230 23.43308 1.000 24.51441 17 ILE B O 1
ATOM 749 N N . VAL B 1 18 ? 12.26279 34.33603 25.43299 1.000 26.15594 18 VAL B N 1
ATOM 750 C CA . VAL B 1 18 ? 13.63355 33.85419 25.49547 1.000 26.04356 18 VAL B CA 1
ATOM 751 C C . VAL B 1 18 ? 13.56317 32.34296 25.65405 1.000 32.31984 18 VAL B C 1
ATOM 752 O O . VAL B 1 18 ? 12.83938 31.83570 26.52046 1.000 31.27638 18 VAL B O 1
ATOM 764 N N . PRO B 1 20 ? 16.19128 29.17150 25.59326 1.000 22.84169 20 PRO B N 1
ATOM 765 C CA . PRO B 1 20 ? 17.49220 28.52204 25.42771 1.000 20.69417 20 PRO B CA 1
ATOM 766 C C . PRO B 1 20 ? 17.33205 27.07916 24.98682 1.000 21.79843 20 PRO B C 1
ATOM 767 O O . PRO B 1 20 ? 16.28154 26.45962 25.15273 1.000 24.28381 20 PRO B O 1
ATOM 771 N N . SER B 1 21 ? 18.39685 26.54894 24.41403 1.000 19.20538 21 SER B N 1
ATOM 772 C CA . SER B 1 21 ? 18.51290 25.11865 24.18730 1.000 21.50285 21 SER B CA 1
ATOM 773 C C . SER B 1 21 ? 19.53737 24.56150 25.16565 1.000 22.43318 21 SER B C 1
ATOM 774 O O . SER B 1 21 ? 20.62384 25.12849 25.33136 1.000 23.74164 21 SER B O 1
ATOM 777 N N . VAL B 1 22 ? 19.19726 23.45988 25.81229 1.000 18.69341 22 VAL B N 1
ATOM 778 C CA . VAL B 1 22 ? 20.02308 22.88618 26.86480 1.000 18.92415 22 VAL B CA 1
ATOM 779 C C . VAL B 1 22 ? 20.47895 21.50711 26.41900 1.000 22.08317 22 VAL B C 1
ATOM 780 O O . VAL B 1 22 ? 19.64560 20.68020 26.03740 1.000 23.32884 22 VAL B O 1
ATOM 784 N N . SER B 1 23 ? 21.79084 21.25401 26.47029 1.000 20.26783 23 SER B N 1
ATOM 785 C CA . SER B 1 23 ? 22.32629 19.96295 26.02908 1.000 19.89859 23 SER B CA 1
ATOM 786 C C . SER B 1 23 ? 23.34273 19.42143 27.02384 1.000 23.37107 23 SER B C 1
ATOM 787 O O . SER B 1 23 ? 24.06739 20.17662 27.67605 1.000 22.84710 23 SER B O 1
ATOM 790 N N . ASN B 1 24 ? 23.38831 18.09203 27.11556 1.000 21.49146 24 ASN B N 1
ATOM 791 C CA . ASN B 1 24 ? 24.17501 17.36818 28.10435 1.000 23.96539 24 ASN B CA 1
ATOM 792 C C . ASN B 1 24 ? 25.41472 16.80030 27.43548 1.000 24.28614 24 ASN B C 1
ATOM 793 O O . ASN B 1 24 ? 25.30899 16.05972 26.45144 1.000 24.63712 24 ASN B O 1
ATOM 798 N N . HIS B 1 25 ? 26.57772 17.12484 27.97107 1.000 22.74852 25 HIS B N 1
ATOM 799 C CA . HIS B 1 25 ? 27.83254 16.65481 27.41441 1.000 23.37141 25 HIS B CA 1
ATOM 800 C C . HIS B 1 25 ? 28.59942 15.91472 28.50427 1.000 26.44166 25 HIS B C 1
ATOM 801 O O . HIS B 1 25 ? 28.14858 15.81929 29.64092 1.000 24.86917 25 HIS B O 1
ATOM 808 N N . GLU B 1 26 ? 29.75883 15.36163 28.13507 1.000 28.46632 26 GLU B N 1
ATOM 809 C CA . GLU B 1 26 ? 30.48773 14.51807 29.07717 1.000 32.23266 26 GLU B CA 1
ATOM 810 C C . GLU B 1 26 ? 30.89467 15.29430 30.32488 1.000 29.98265 26 GLU B C 1
ATOM 811 O O . GLU B 1 26 ? 30.79572 14.77170 31.44073 1.000 30.50808 26 GLU B O 1
ATOM 817 N N . GLY B 1 27 ? 31.31647 16.54952 30.15970 1.000 25.75819 27 GLY B N 1
ATOM 818 C CA . GLY B 1 27 ? 31.83090 17.33370 31.27147 1.000 27.17173 27 GLY B CA 1
ATOM 819 C C . GLY B 1 27 ? 30.86761 18.32389 31.89917 1.000 26.58205 27 GLY B C 1
ATOM 820 O O . GLY B 1 27 ? 31.13414 18.84795 32.98679 1.000 25.64886 27 GLY B O 1
ATOM 821 N N . GLY B 1 28 ? 29.74494 18.58738 31.24347 1.000 24.39959 28 GLY B N 1
ATOM 822 C CA . GLY B 1 28 ? 28.80047 19.53784 31.79733 1.000 23.94690 28 GLY B CA 1
ATOM 823 C C . GLY B 1 28 ? 27.64132 19.76708 30.85533 1.000 22.24841 28 GLY B C 1
ATOM 824 O O . GLY B 1 28 ? 27.44675 19.03035 29.88830 1.000 22.01579 28 GLY B O 1
ATOM 825 N N . THR B 1 29 ? 26.87564 20.81165 31.16416 1.000 22.83845 29 THR B N 1
ATOM 826 C CA . THR B 1 29 ? 25.65040 21.16831 30.46068 1.000 21.30762 29 THR B CA 1
ATOM 827 C C . THR B 1 29 ? 25.87824 22.48621 29.73619 1.000 19.46656 29 THR B C 1
ATOM 828 O O . THR B 1 29 ? 26.42500 23.42735 30.32534 1.000 22.24418 29 THR B O 1
ATOM 832 N N . TYR B 1 30 ? 25.46815 22.55812 28.47686 1.000 19.24865 30 TYR B N 1
ATOM 833 C CA . TYR B 1 30 ? 25.52661 23.79688 27.71370 1.000 19.58037 30 TYR B CA 1
ATOM 834 C C . TYR B 1 30 ? 24.12760 24.38354 27.62314 1.000 22.35920 30 TYR B C 1
ATOM 835 O O . TYR B 1 30 ? 23.16755 23.66984 27.31208 1.000 21.59563 30 TYR B O 1
ATOM 844 N N . VAL B 1 31 ? 24.01583 25.67790 27.92749 1.000 18.99920 31 VAL B N 1
ATOM 845 C CA . VAL B 1 31 ? 22.77868 26.44352 27.79744 1.000 17.01105 31 VAL B CA 1
ATOM 846 C C . VAL B 1 31 ? 23.01608 27.50419 26.72864 1.000 18.33052 31 VAL B C 1
ATOM 847 O O . VAL B 1 31 ? 23.81035 28.43237 26.93310 1.000 20.35227 31 VAL B O 1
ATOM 851 N N . ARG B 1 32 ? 22.34529 27.37934 25.58522 1.000 17.02017 32 ARG B N 1
ATOM 852 C CA . ARG B 1 32 ? 22.61236 28.23162 24.43509 1.000 17.79172 32 ARG B CA 1
ATOM 853 C C . ARG B 1 32 ? 21.44175 29.17490 24.19593 1.000 20.64314 32 ARG B C 1
ATOM 854 O O . ARG B 1 32 ? 20.28885 28.73432 24.12809 1.000 20.63663 32 ARG B O 1
ATOM 862 N N . TYR B 1 33 ? 21.74986 30.46976 24.05815 1.000 19.87532 33 TYR B N 1
ATOM 863 C CA . TYR B 1 33 ? 20.77620 31.52205 23.75796 1.000 20.32495 33 TYR B CA 1
ATOM 864 C C . TYR B 1 33 ? 21.07840 32.04124 22.36025 1.000 19.45394 33 TYR B C 1
ATOM 865 O O . TYR B 1 33 ? 22.10351 32.70147 22.15670 1.000 21.99571 33 TYR B O 1
ATOM 874 N N . ASN B 1 34 ? 20.19706 31.76068 21.40094 1.000 21.86957 34 ASN B N 1
ATOM 875 C CA . ASN B 1 34 ? 20.43347 32.24751 20.04583 1.000 22.39218 34 ASN B CA 1
ATOM 876 C C . ASN B 1 34 ? 19.47145 33.38175 19.69996 1.000 23.88645 34 ASN B C 1
ATOM 877 O O . ASN B 1 34 ? 18.73876 33.89370 20.55390 1.000 23.59252 34 ASN B O 1
ATOM 882 N N . GLY B 1 35 ? 19.50019 33.79137 18.43417 1.000 24.69907 35 GLY B N 1
ATOM 883 C CA . GLY B 1 35 ? 18.67981 34.89358 17.98117 1.000 27.59050 35 GLY B CA 1
ATOM 884 C C . GLY B 1 35 ? 19.22875 36.25891 18.31355 1.000 27.06553 35 GLY B C 1
ATOM 885 O O . GLY B 1 35 ? 18.48050 37.24291 18.26716 1.000 29.71254 35 GLY B O 1
ATOM 886 N N . LEU B 1 36 ? 20.51271 36.35716 18.64789 1.000 24.83294 36 LEU B N 1
ATOM 887 C CA . LEU B 1 36 ? 21.11159 37.62225 19.05225 1.000 26.62833 36 LEU B CA 1
ATOM 888 C C . LEU B 1 36 ? 21.65270 38.40948 17.86825 1.000 30.57711 36 LEU B C 1
ATOM 889 O O . LEU B 1 36 ? 22.25398 39.46834 18.06887 1.000 31.08403 36 LEU B O 1
ATOM 894 N N . GLY B 1 37 ? 21.42751 37.92684 16.64164 1.000 31.44544 37 GLY B N 1
ATOM 895 C CA . GLY B 1 37 ? 21.99999 38.58184 15.47442 1.000 36.58163 37 GLY B CA 1
ATOM 896 C C . GLY B 1 37 ? 21.50182 40.00175 15.27026 1.000 34.73882 37 GLY B C 1
ATOM 897 O O . GLY B 1 37 ? 22.26821 40.88500 14.87997 1.000 45.06621 37 GLY B O 1
ATOM 898 N N . ASN B 1 38 ? 20.21433 40.24279 15.52143 1.000 34.45677 38 ASN B N 1
ATOM 899 C CA . ASN B 1 38 ? 19.62845 41.56110 15.30539 1.000 43.06759 38 ASN B CA 1
ATOM 900 C C . ASN B 1 38 ? 19.57044 42.39453 16.58189 1.000 38.98986 38 ASN B C 1
ATOM 901 O O . ASN B 1 38 ? 18.74497 43.30813 16.68549 1.000 41.35058 38 ASN B O 1
ATOM 906 N N . VAL B 1 39 ? 20.42251 42.09857 17.54867 1.000 31.94305 39 VAL B N 1
ATOM 907 C CA . VAL B 1 39 ? 20.57954 42.92469 18.73953 1.000 25.77325 39 VAL B CA 1
ATOM 908 C C . VAL B 1 39 ? 21.56087 44.05054 18.43080 1.000 27.16305 39 VAL B C 1
ATOM 909 O O . VAL B 1 39 ? 22.58172 43.84165 17.76757 1.000 28.57665 39 VAL B O 1
ATOM 913 N N . ASP B 1 40 ? 21.21590 45.26901 18.86985 1.000 25.39350 40 ASP B N 1
ATOM 914 C CA . ASP B 1 40 ? 22.05513 46.46645 18.84944 1.000 25.80612 40 ASP B CA 1
ATOM 915 C C . ASP B 1 40 ? 23.47697 46.14380 19.30545 1.000 27.33704 40 ASP B C 1
ATOM 916 O O . ASP B 1 40 ? 23.64445 45.50422 20.34397 1.000 24.29935 40 ASP B O 1
ATOM 921 N N . PRO B 1 41 ? 24.52307 46.56395 18.58042 1.000 25.96303 41 PRO B N 1
ATOM 922 C CA . PRO B 1 41 ? 25.89192 46.20381 19.01194 1.000 28.19316 41 PRO B CA 1
ATOM 923 C C . PRO B 1 41 ? 26.24978 46.62967 20.43562 1.000 27.79561 41 PRO B C 1
ATOM 924 O O . PRO B 1 41 ? 26.90265 45.85990 21.15552 1.000 25.87816 41 PRO B O 1
ATOM 928 N N . ASN B 1 42 ? 25.84559 47.82803 20.87382 1.000 25.69274 42 ASN B N 1
ATOM 929 C CA . ASN B 1 42 ? 26.15459 48.24220 22.24036 1.000 25.72177 42 ASN B CA 1
ATOM 930 C C . ASN B 1 42 ? 25.46445 47.33525 23.25008 1.000 23.81130 42 ASN B C 1
ATOM 931 O O . ASN B 1 42 ? 26.01225 47.04774 24.32353 1.000 24.79290 42 ASN B O 1
ATOM 936 N N . TYR B 1 43 ? 24.25777 46.87206 22.92569 1.000 20.46359 43 TYR B N 1
ATOM 937 C CA . TYR B 1 43 ? 23.53334 46.04244 23.87313 1.000 21.45991 43 TYR B CA 1
ATOM 938 C C . TYR B 1 43 ? 23.93489 44.58421 23.76702 1.000 23.75021 43 TYR B C 1
ATOM 939 O O . TYR B 1 43 ? 23.82253 43.85744 24.76146 1.000 21.99483 43 TYR B O 1
ATOM 948 N N . LYS B 1 44 ? 24.43623 44.14049 22.60804 1.000 21.74614 44 LYS B N 1
ATOM 949 C CA . LYS B 1 44 ? 25.05215 42.81346 22.57576 1.000 22.54031 44 LYS B CA 1
ATOM 950 C C . LYS B 1 44 ? 26.21701 42.75139 23.55107 1.000 23.41673 44 LYS B C 1
ATOM 951 O O . LYS B 1 44 ? 26.37096 41.76458 24.28837 1.000 22.76199 44 LYS B O 1
ATOM 957 N N . ASN B 1 45 ? 27.01399 43.82079 23.61457 1.000 22.33787 45 ASN B N 1
ATOM 958 C CA . ASN B 1 45 ? 28.11161 43.86693 24.57581 1.000 24.47354 45 ASN B CA 1
ATOM 959 C C . ASN B 1 45 ? 27.58631 43.86216 26.01031 1.000 24.18768 45 ASN B C 1
ATOM 960 O O . ASN B 1 45 ? 28.07474 43.10592 26.85853 1.000 23.06879 45 ASN B O 1
ATOM 965 N N . LEU B 1 46 ? 26.57151 44.68146 26.29734 1.000 21.19078 46 LEU B N 1
ATOM 966 C CA . LEU B 1 46 ? 26.00860 44.71419 27.64558 1.000 21.41115 46 LEU B CA 1
ATOM 967 C C . LEU B 1 46 ? 25.43956 43.35930 28.05200 1.000 21.56209 46 LEU B C 1
ATOM 968 O O . LEU B 1 46 ? 25.62731 42.92191 29.19431 1.000 21.32667 46 LEU B O 1
ATOM 973 N N . ILE B 1 47 ? 24.72114 42.68644 27.14431 1.000 19.35711 47 ILE B N 1
ATOM 974 C CA . ILE B 1 47 ? 24.16501 41.37641 27.48028 1.000 21.25401 47 ILE B CA 1
ATOM 975 C C . ILE B 1 47 ? 25.28148 40.41052 27.85040 1.000 21.61690 47 ILE B C 1
ATOM 976 O O . ILE B 1 47 ? 25.19295 39.67428 28.84256 1.000 20.35453 47 ILE B O 1
ATOM 981 N N . SER B 1 48 ? 26.34743 40.39899 27.05269 1.000 19.42660 48 SER B N 1
ATOM 982 C CA . SER B 1 48 ? 27.45062 39.47476 27.30214 1.000 21.20884 48 SER B CA 1
ATOM 983 C C . SER B 1 48 ? 28.13755 39.77917 28.63011 1.000 22.54802 48 SER B C 1
ATOM 984 O O . SER B 1 48 ? 28.41542 38.86348 29.41998 1.000 21.26583 48 SER B O 1
ATOM 987 N N . LYS B 1 49 ? 28.38245 41.06204 28.91696 1.000 21.21045 49 LYS B N 1
ATOM 988 C CA . LYS B 1 49 ? 29.05584 41.43926 30.15837 1.000 22.71253 49 LYS B CA 1
ATOM 989 C C . LYS B 1 49 ? 28.19359 41.15251 31.38442 1.000 21.19450 49 LYS B C 1
ATOM 990 O O . LYS B 1 49 ? 28.71080 40.76623 32.44334 1.000 20.14573 49 LYS B O 1
ATOM 1012 N N . ARG B 1 52 ? 28.24094 37.36344 31.86805 1.000 17.84826 52 ARG B N 1
ATOM 1013 C CA . ARG B 1 52 ? 29.54888 36.95357 32.37765 1.000 19.08737 52 ARG B CA 1
ATOM 1014 C C . ARG B 1 52 ? 29.70005 37.29255 33.85812 1.000 20.23198 52 ARG B C 1
ATOM 1015 O O . ARG B 1 52 ? 30.20524 36.48378 34.65225 1.000 19.72965 52 ARG B O 1
ATOM 1023 N N . SER B 1 53 ? 29.27106 38.48772 34.25694 1.000 19.12495 53 SER B N 1
ATOM 1024 C CA . SER B 1 53 ? 29.34824 38.85784 35.66028 1.000 19.25181 53 SER B CA 1
ATOM 1025 C C . SER B 1 53 ? 28.47058 37.94214 36.51662 1.000 17.87275 53 SER B C 1
ATOM 1026 O O . SER B 1 53 ? 28.90578 37.43435 37.55496 1.000 18.65432 53 SER B O 1
ATOM 1029 N N . LEU B 1 54 ? 27.23069 37.70070 36.07923 1.000 17.01976 54 LEU B N 1
ATOM 1030 C CA . LEU B 1 54 ? 26.31767 36.85159 36.83661 1.000 18.02028 54 LEU B CA 1
ATOM 1031 C C . LEU B 1 54 ? 26.90445 35.46403 37.08315 1.000 18.27943 54 LEU B C 1
ATOM 1032 O O . LEU B 1 54 ? 26.88411 34.96013 38.21827 1.000 17.77747 54 LEU B O 1
ATOM 1037 N N . ILE B 1 55 ? 27.40944 34.81496 36.02771 1.000 18.66611 55 ILE B N 1
ATOM 1038 C CA . ILE B 1 55 ? 27.92821 33.46667 36.24256 1.000 18.43452 55 ILE B CA 1
ATOM 1039 C C . ILE B 1 55 ? 29.20035 33.49574 37.07558 1.000 18.50981 55 ILE B C 1
ATOM 1040 O O . ILE B 1 55 ? 29.49396 32.52624 37.79199 1.000 18.87318 55 ILE B O 1
ATOM 1045 N N . GLY B 1 56 ? 29.95030 34.59900 37.04947 1.000 17.72202 56 GLY B N 1
ATOM 1046 C CA . GLY B 1 56 ? 31.09966 34.70512 37.93368 1.000 18.69267 56 GLY B CA 1
ATOM 1047 C C . GLY B 1 56 ? 30.69302 34.81251 39.39325 1.000 17.81864 56 GLY B C 1
ATOM 1048 O O . GLY B 1 56 ? 31.34276 34.25109 40.28127 1.000 18.18131 56 GLY B O 1
ATOM 1049 N N . GLN B 1 57 ? 29.59812 35.51957 39.66463 1.000 16.70489 57 GLN B N 1
ATOM 1050 C CA . GLN B 1 57 ? 29.10687 35.63464 41.02534 1.000 17.71569 57 GLN B CA 1
ATOM 1051 C C . GLN B 1 57 ? 28.55269 34.30728 41.51435 1.000 17.60984 57 GLN B C 1
ATOM 1052 O O . GLN B 1 57 ? 28.79079 33.91298 42.65989 1.000 18.03890 57 GLN B O 1
ATOM 1058 N N . ILE B 1 58 ? 27.82762 33.58935 40.64809 1.000 17.16965 58 ILE B N 1
ATOM 1059 C CA . ILE B 1 58 ? 27.27994 32.30069 41.05949 1.000 17.21679 58 ILE B CA 1
ATOM 1060 C C . ILE B 1 58 ? 28.40343 31.29785 41.27376 1.000 17.01185 58 ILE B C 1
ATOM 1061 O O . ILE B 1 58 ? 28.38508 30.52376 42.24624 1.000 18.27078 58 ILE B O 1
ATOM 1066 N N . GLY B 1 59 ? 29.40047 31.30262 40.37756 1.000 19.10225 59 GLY B N 1
ATOM 1067 C CA . GLY B 1 59 ? 30.55529 30.42987 40.55395 1.000 20.01811 59 GLY B CA 1
ATOM 1068 C C . GLY B 1 59 ? 31.33596 30.73951 41.82291 1.000 19.58145 59 GLY B C 1
ATOM 1069 O O . GLY B 1 59 ? 31.75932 29.82753 42.53986 1.000 20.99737 59 GLY B O 1
ATOM 1070 N N . ASN B 1 60 ? 31.52263 32.03194 42.12691 1.000 19.36030 60 ASN B N 1
ATOM 1071 C CA . ASN B 1 60 ? 32.17489 32.44555 43.37174 1.000 18.23341 60 ASN B CA 1
ATOM 1072 C C . ASN B 1 60 ? 31.46240 31.87969 44.59303 1.000 19.00407 60 ASN B C 1
ATOM 1073 O O . ASN B 1 60 ? 32.10580 31.43420 45.55492 1.000 21.37807 60 ASN B O 1
ATOM 1078 N N . LYS B 1 61 ? 30.13151 31.92282 44.58879 1.000 18.04796 61 LYS B N 1
ATOM 1079 C CA . LYS B 1 61 ? 29.35697 31.50414 45.75161 1.000 19.24425 61 LYS B CA 1
ATOM 1080 C C . LYS B 1 61 ? 29.36069 29.98606 45.91913 1.000 18.14931 61 LYS B C 1
ATOM 1081 O O . LYS B 1 61 ? 29.53172 29.47756 47.03487 1.000 23.14327 61 LYS B O 1
ATOM 1087 N N . TYR B 1 62 ? 29.15053 29.24099 44.83321 1.000 17.40446 62 TYR B N 1
ATOM 1088 C CA . TYR B 1 62 ? 28.88623 27.80848 44.95556 1.000 18.72285 62 TYR B CA 1
ATOM 1089 C C . TYR B 1 62 ? 30.04319 26.91256 44.52331 1.000 21.35422 62 TYR B C 1
ATOM 1090 O O . TYR B 1 62 ? 29.95414 25.69072 44.71244 1.000 23.97564 62 TYR B O 1
ATOM 1099 N N . GLY B 1 63 ? 31.10473 27.46575 43.94362 1.000 19.10132 63 GLY B N 1
ATOM 1100 C CA . GLY B 1 63 ? 32.30612 26.68635 43.68794 1.000 18.92565 63 GLY B CA 1
ATOM 1101 C C . GLY B 1 63 ? 32.28415 25.87760 42.41444 1.000 25.95387 63 GLY B C 1
ATOM 1102 O O . GLY B 1 63 ? 32.87425 24.78740 42.36240 1.000 25.50460 63 GLY B O 1
ATOM 1103 N N . TYR B 1 64 ? 31.59368 26.36292 41.39055 1.000 21.71208 64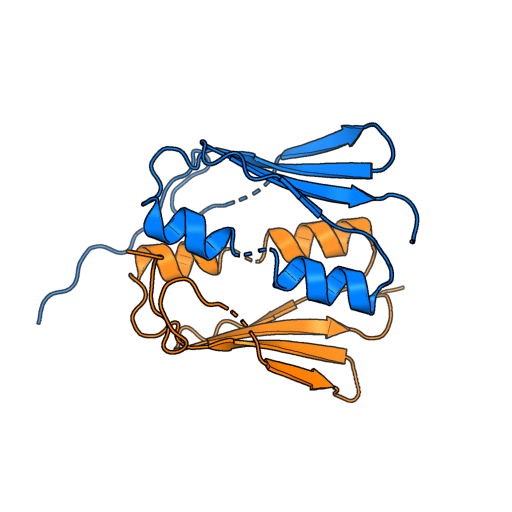 TYR B N 1
ATOM 1104 C CA . TYR B 1 64 ? 31.58271 25.74330 40.07472 1.000 23.72015 64 TYR B CA 1
ATOM 1105 C C . TYR B 1 64 ? 32.20065 26.70328 39.07321 1.000 23.56536 64 TYR B C 1
ATOM 1106 O O . TYR B 1 64 ? 31.93866 27.91196 39.11424 1.000 25.84881 64 TYR B O 1
ATOM 1115 N N . ASP B 1 65 ? 33.00194 26.15660 38.16178 1.000 23.35838 65 ASP B N 1
ATOM 1116 C CA . ASP B 1 65 ? 33.68856 26.95111 37.14265 1.000 24.45403 65 ASP B CA 1
ATOM 1117 C C . ASP B 1 65 ? 32.76884 27.13917 35.93291 1.000 23.65741 65 ASP B C 1
ATOM 1118 O O . ASP B 1 65 ? 32.98253 26.60215 34.84655 1.000 23.48068 65 ASP B O 1
ATOM 1123 N N . ILE B 1 66 ? 31.71592 27.92289 36.15123 1.000 23.24188 66 ILE B N 1
ATOM 1124 C CA . ILE B 1 66 ? 30.78763 28.23714 35.07264 1.000 21.15003 66 ILE B CA 1
ATOM 1125 C C . ILE B 1 66 ? 31.46125 29.18332 34.09073 1.000 24.23970 66 ILE B C 1
ATOM 1126 O O . ILE B 1 66 ? 32.16421 30.12930 34.48619 1.000 24.87634 66 ILE B O 1
ATOM 1131 N N . ASP B 1 67 ? 31.26044 28.93633 32.79948 1.000 22.16241 67 ASP B N 1
ATOM 1132 C CA . ASP B 1 67 ? 31.95709 29.67769 31.76105 1.000 24.46645 67 ASP B CA 1
ATOM 1133 C C . ASP B 1 67 ? 30.97557 30.12636 30.68790 1.000 24.35307 67 ASP B C 1
ATOM 1134 O O . ASP B 1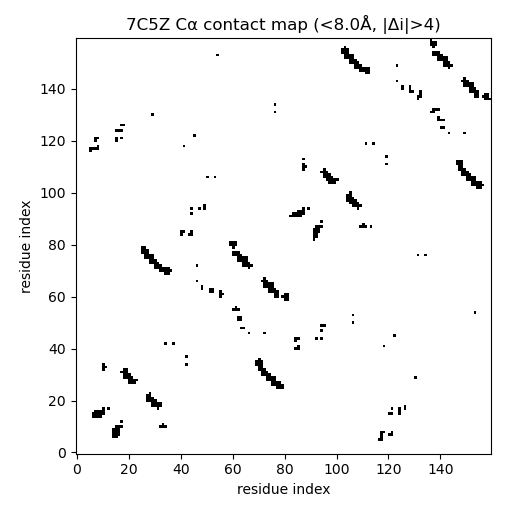 67 ? 29.89399 29.56242 30.53893 1.000 23.67799 67 ASP B O 1
ATOM 1139 N N . LEU B 1 68 ? 31.34828 31.17686 29.95996 1.000 23.15879 68 LEU B N 1
ATOM 1140 C CA . LEU B 1 68 ? 30.50501 31.73980 28.91062 1.000 25.47713 68 LEU B CA 1
ATOM 1141 C C . LEU B 1 68 ? 31.29827 31.82763 27.62077 1.000 27.82576 68 LEU B C 1
ATOM 1142 O O . LEU B 1 68 ? 32.44375 32.29045 27.62009 1.000 26.21214 68 LEU B O 1
ATOM 1147 N N . PHE B 1 69 ? 30.68526 31.41050 26.52148 1.000 22.21518 69 PHE B N 1
ATOM 1148 C CA . PHE B 1 69 ? 31.32210 31.49238 25.21741 1.000 27.87811 69 PHE B CA 1
ATOM 1149 C C . PHE B 1 69 ? 30.53882 32.46618 24.35410 1.000 31.77684 69 PHE B C 1
ATOM 1150 O O . PHE B 1 69 ? 29.32615 32.30968 24.16280 1.000 27.66491 69 PHE B O 1
ATOM 1158 N N . ASP B 1 70 ? 31.23753 33.49651 23.88173 1.000 34.44471 70 ASP B N 1
ATOM 1159 C CA . ASP B 1 70 ? 30.69151 34.59200 23.09043 1.000 45.35012 70 ASP B CA 1
ATOM 1160 C C . ASP B 1 70 ? 31.67074 34.78123 21.93931 1.000 53.25413 70 ASP B C 1
ATOM 1161 O O . ASP B 1 70 ? 32.68732 35.46508 22.08175 1.000 59.74242 70 ASP B O 1
ATOM 1166 N N . TYR B 1 71 ? 31.37414 34.15679 20.80418 1.000 54.84628 71 TYR B N 1
ATOM 1167 C CA . TYR B 1 71 ? 32.17695 34.31944 19.60099 1.000 63.02311 71 TYR B CA 1
ATOM 1168 C C . TYR B 1 71 ? 31.69285 35.47692 18.74170 1.000 65.55606 71 TYR B C 1
ATOM 1169 O O . TYR B 1 71 ? 31.92286 35.48546 17.52471 1.000 67.29759 71 TYR B O 1
ATOM 1178 N N . GLN B 1 72 ? 31.02572 36.45502 19.36250 1.000 69.70860 72 GLN B N 1
ATOM 1179 C CA . GLN B 1 72 ? 30.58108 37.68495 18.70619 1.000 73.19486 72 GLN B CA 1
ATOM 1180 C C . GLN B 1 72 ? 29.72240 37.38416 17.47847 1.000 69.96566 72 GLN B C 1
ATOM 1181 O O . GLN B 1 72 ? 29.95718 37.89655 16.38140 1.000 72.01650 72 GLN B O 1
ATOM 1187 N N . GLY B 1 73 ? 28.70935 36.54466 17.67666 1.000 54.84782 73 GLY B N 1
ATOM 1188 C CA . GLY B 1 73 ? 27.81418 36.19081 16.59546 1.000 45.48446 73 GLY B CA 1
ATOM 1189 C C . GLY B 1 73 ? 26.34680 36.22120 16.97073 1.000 33.58123 73 GLY B C 1
ATOM 1190 O O . GLY B 1 73 ? 25.87082 37.15865 17.62179 1.000 38.78955 73 GLY B O 1
ATOM 1191 N N . ASP B 1 74 ? 25.62022 35.18972 16.55556 1.000 29.05391 74 ASP B N 1
ATOM 1192 C CA . ASP B 1 74 ? 24.18307 35.09190 16.75130 1.000 27.39885 74 ASP B CA 1
ATOM 1193 C C . ASP B 1 74 ? 23.80178 34.46574 18.08577 1.000 22.56959 74 ASP B C 1
ATOM 1194 O O . ASP B 1 74 ? 22.61236 34.35702 18.36953 1.000 23.93621 74 ASP B O 1
ATOM 1199 N N . PHE B 1 75 ? 24.75993 34.02594 18.89471 1.000 24.56172 75 PHE B N 1
ATOM 1200 C CA . PHE B 1 75 ? 24.38652 33.27009 20.08776 1.000 21.76483 75 PHE B CA 1
ATOM 1201 C C . PHE B 1 75 ? 25.41421 33.45104 21.19954 1.000 22.26615 75 PHE B C 1
ATOM 1202 O O . PHE B 1 75 ? 26.55719 33.86458 20.97079 1.000 23.81156 75 PHE B O 1
ATOM 1210 N N . LEU B 1 76 ? 24.97356 33.12273 22.41680 1.000 20.64171 76 LEU B N 1
ATOM 1211 C CA . LEU B 1 76 ? 25.82415 32.95626 23.58573 1.000 22.66003 76 LEU B CA 1
ATOM 1212 C C . LEU B 1 76 ? 25.58627 31.56590 24.14430 1.000 22.18086 76 LEU B C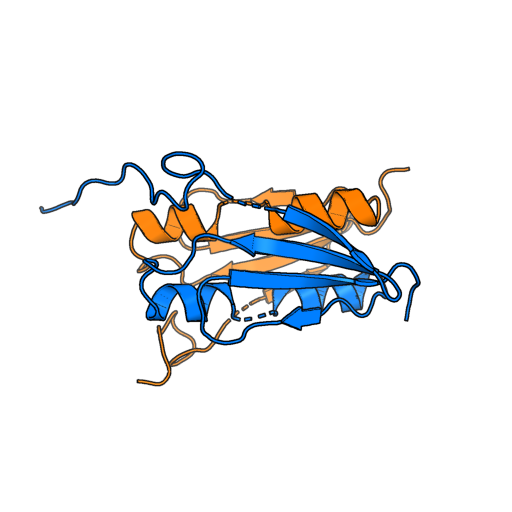 1
ATOM 1213 O O . LEU B 1 76 ? 24.46683 31.04084 24.07211 1.000 22.10573 76 LEU B O 1
ATOM 1218 N N . GLU B 1 77 ? 26.63197 30.96790 24.71311 1.000 21.06687 77 GLU B N 1
ATOM 1219 C CA . GLU B 1 77 ? 26.50509 29.64713 25.31767 1.000 20.38488 77 GLU B CA 1
ATOM 1220 C C . GLU B 1 77 ? 27.16632 29.65856 26.68742 1.000 20.92541 77 GLU B C 1
ATOM 1221 O O . GLU B 1 77 ? 28.28837 30.15585 26.83832 1.000 22.33155 77 GLU B O 1
ATOM 1227 N N . VAL B 1 78 ? 26.45088 29.15243 27.68139 1.000 19.54049 78 VAL B N 1
ATOM 1228 C CA . VAL B 1 78 ? 26.94470 29.03351 29.04970 1.000 19.03778 78 VAL B CA 1
ATOM 1229 C C . VAL B 1 78 ? 27.24892 27.56482 29.32996 1.000 20.68458 78 VAL B C 1
ATOM 1230 O O . VAL B 1 78 ? 26.43804 26.68744 29.01153 1.000 20.14475 78 VAL B O 1
ATOM 1234 N N . PHE B 1 79 ? 28.42131 27.29491 29.90715 1.000 19.52224 79 PHE B N 1
ATOM 1235 C CA . PHE B 1 79 ? 28.83033 25.94434 30.28703 1.000 21.08436 79 PHE B CA 1
ATOM 1236 C C . PHE B 1 79 ? 28.71709 25.76640 31.79892 1.000 19.92094 79 PHE B C 1
ATOM 1237 O O . PHE B 1 79 ? 29.36827 26.49094 32.55930 1.000 20.80970 79 PHE B O 1
ATOM 1245 N N . LEU B 1 80 ? 27.90579 24.79856 32.22756 1.000 18.41663 80 LEU B N 1
ATOM 1246 C CA . LEU B 1 80 ? 27.72779 24.42979 33.63184 1.000 19.27403 80 LEU B CA 1
ATOM 1247 C C . LEU B 1 80 ? 28.44017 23.10967 33.89005 1.000 22.14131 80 LEU B C 1
ATOM 1248 O O . LEU B 1 80 ? 27.92888 22.04467 33.50314 1.000 21.53977 80 LEU B O 1
ATOM 1253 N N . PRO B 1 81 ? 29.60848 23.11305 34.52499 1.000 21.39843 81 PRO B N 1
ATOM 1254 C CA . PRO B 1 81 ? 30.29068 21.83957 34.80644 1.000 22.00003 81 PRO B CA 1
ATOM 1255 C C . PRO B 1 81 ? 29.44092 20.92999 35.67786 1.000 21.18017 81 PRO B C 1
ATOM 1256 O O . PRO B 1 81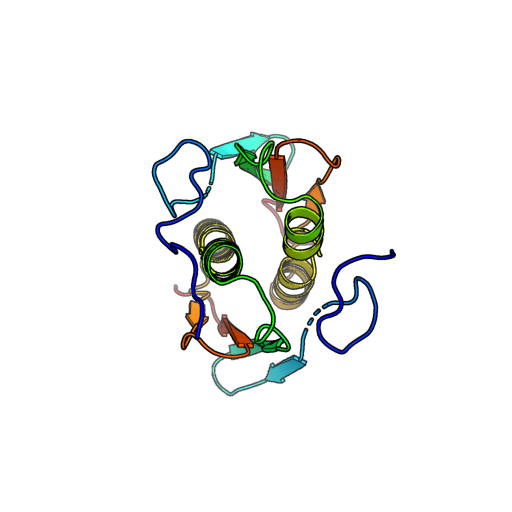 ? 28.68887 21.37605 36.54727 1.000 22.02796 81 PRO B O 1
ATOM 1260 N N . HIS B 1 82 ? 29.57439 19.62065 35.45095 1.000 22.03258 82 HIS B N 1
ATOM 1261 C CA . HIS B 1 82 ? 28.84796 18.67326 36.28448 1.000 22.90583 82 HIS B CA 1
ATOM 1262 C C . HIS B 1 82 ? 29.37290 18.66482 37.71383 1.000 23.89179 82 HIS B C 1
ATOM 1263 O O . HIS B 1 82 ? 28.59684 18.47722 38.65434 1.000 27.84256 82 HIS B O 1
ATOM 1270 N N . LYS B 1 83 ? 30.67663 18.86157 37.88572 1.000 26.96901 83 LYS B N 1
ATOM 1271 C CA . LYS B 1 83 ? 31.39181 18.70691 39.14442 1.000 30.26035 83 LYS B CA 1
ATOM 1272 C C . LYS B 1 83 ? 31.91837 20.04756 39.63978 1.000 27.91645 83 LYS B C 1
ATOM 1273 O O . LYS B 1 83 ? 32.29622 20.90563 38.83436 1.000 26.84365 83 LYS B O 1
ATOM 1279 N N . PRO B 1 84 ? 31.96156 20.25041 40.95531 1.000 29.54071 84 PRO B N 1
ATOM 1280 C CA . PRO B 1 84 ? 32.58214 21.46215 41.50085 1.000 28.67258 84 PRO B CA 1
ATOM 1281 C C . PRO B 1 84 ? 34.07691 21.47856 41.23435 1.000 34.00652 84 PRO B C 1
ATOM 1282 O O . PRO B 1 84 ? 34.70220 20.45165 40.96394 1.000 35.33827 84 PRO B O 1
ATOM 1286 N N . SER B 1 85 ? 34.65028 22.68098 41.31061 1.000 31.33446 85 SER B N 1
ATOM 1287 C CA . SER B 1 85 ? 36.06242 22.84399 40.98175 1.000 35.77076 85 SER B CA 1
ATOM 1288 C C . SER B 1 85 ? 36.96305 22.12126 41.97517 1.000 43.79656 85 SER B C 1
ATOM 1289 O O . SER B 1 85 ? 38.03644 21.63855 41.59787 1.000 49.59611 85 SER B O 1
ATOM 1292 N N . LYS B 1 86 ? 36.54861 22.02521 43.23390 1.000 43.04056 86 LYS B N 1
ATOM 1293 C CA . LYS B 1 86 ? 37.34681 21.32914 44.24021 1.000 59.04588 86 LYS B CA 1
ATOM 1294 C C . LYS B 1 86 ? 36.68840 20.01667 44.65277 1.000 66.89193 86 LYS B C 1
ATOM 1295 O O . LYS B 1 86 ? 37.09148 18.94208 44.20597 1.000 75.50753 86 LYS B O 1
#

Organism: Spring viremia of carp virus (NCBI:txid696863)

InterPro domains:
  IPR043036 Phosphoprotein, C-terminal domain, viral [G3DSA:1.10.8.440] (225-309)

Foldseek 3Di:
DDDDDDQADCLPPDGPDWWDWDDDDFWIKTKTFRQAPPDLVVVVVVQPQVVVVVVCVVPAAPKGWDCPSHGMIMITTGPDGD/DLDDDLPPDHPDWWDWDADPFFIKTKTFSCAPPDVVVVVVVQPQVVVVVVCVVPQWPKDKDCPPHGMIMITTTPDGPD